Protein AF-W1YV64-F1 (afdb_monomer_lite)

Organism: NCBI:txid408170

Structure (mmCIF, N/CA/C/O backbone):
data_AF-W1YV64-F1
#
_entry.id   AF-W1YV64-F1
#
loop_
_atom_site.group_PDB
_atom_site.id
_atom_site.type_symbol
_atom_site.label_atom_id
_atom_site.label_alt_id
_atom_site.label_comp_id
_atom_site.label_asym_id
_atom_site.label_entity_id
_atom_site.label_seq_id
_atom_site.pdbx_PDB_ins_code
_atom_site.Cartn_x
_atom_site.Cartn_y
_atom_site.Cartn_z
_atom_site.occupancy
_atom_site.B_iso_or_equiv
_atom_site.auth_seq_id
_atom_site.auth_comp_id
_atom_site.auth_asym_id
_atom_site.auth_atom_id
_atom_site.pdbx_PDB_model_num
ATOM 1 N N . LYS A 1 1 ? -12.330 9.863 1.852 1.00 93.50 1 LYS A N 1
ATOM 2 C CA . LYS A 1 1 ? -11.645 11.180 1.926 1.00 93.50 1 LYS A CA 1
ATOM 3 C C . LYS A 1 1 ? -10.148 10.921 2.001 1.00 93.50 1 LYS A C 1
ATOM 5 O O . LYS A 1 1 ? -9.762 10.118 2.837 1.00 93.50 1 LYS A O 1
ATOM 10 N N . LEU A 1 2 ? -9.330 11.551 1.153 1.00 96.00 2 LEU A N 1
ATOM 11 C CA . LEU A 1 2 ? -7.874 11.507 1.315 1.00 96.00 2 LEU A CA 1
ATOM 12 C C . LEU A 1 2 ? -7.498 12.355 2.536 1.00 96.00 2 LEU A C 1
ATOM 14 O O . LEU A 1 2 ? -7.885 13.522 2.601 1.00 96.00 2 LEU A O 1
ATOM 18 N N . ILE A 1 3 ? -6.816 11.755 3.510 1.00 97.38 3 ILE A N 1
ATOM 19 C CA . ILE A 1 3 ? -6.431 12.439 4.755 1.00 97.38 3 ILE A CA 1
ATOM 20 C C . ILE A 1 3 ? -4.954 12.837 4.776 1.00 97.38 3 ILE A C 1
ATOM 22 O O . ILE A 1 3 ? -4.613 13.826 5.413 1.00 97.38 3 ILE A O 1
ATOM 26 N N . GLN A 1 4 ? -4.098 12.098 4.064 1.00 97.00 4 GLN A N 1
ATOM 27 C CA . GLN A 1 4 ? -2.668 12.367 3.958 1.00 97.00 4 GLN A CA 1
ATOM 28 C C . GLN A 1 4 ? -2.097 11.706 2.701 1.00 97.00 4 GLN A C 1
ATOM 30 O O . GLN A 1 4 ? -2.555 10.634 2.302 1.00 97.00 4 GLN A O 1
ATOM 35 N N . LEU A 1 5 ? -1.099 12.349 2.096 1.00 96.19 5 LEU A N 1
ATOM 36 C CA . LEU A 1 5 ? -0.285 11.798 1.018 1.00 96.19 5 LEU A CA 1
ATOM 37 C C . LEU A 1 5 ? 1.151 11.692 1.528 1.00 96.19 5 LEU A C 1
ATOM 39 O O . LEU A 1 5 ? 1.721 12.685 1.973 1.00 96.19 5 LEU A O 1
ATOM 43 N N . GLU A 1 6 ? 1.725 10.496 1.471 1.00 93.06 6 GLU A N 1
ATOM 44 C CA . GLU A 1 6 ? 3.075 10.227 1.959 1.00 93.06 6 GLU A CA 1
ATOM 45 C C . GLU A 1 6 ? 3.957 9.727 0.827 1.00 93.06 6 GLU A C 1
ATOM 47 O O . GLU A 1 6 ? 3.638 8.748 0.154 1.00 93.06 6 GLU A O 1
ATOM 52 N N . HIS A 1 7 ? 5.100 10.381 0.655 1.00 91.00 7 HIS 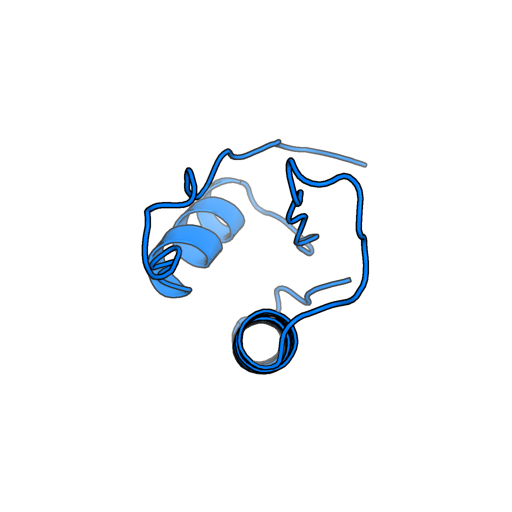A N 1
ATOM 53 C CA . HIS A 1 7 ? 6.126 9.915 -0.257 1.00 91.00 7 HIS A CA 1
ATOM 54 C C . HIS A 1 7 ? 7.004 8.879 0.459 1.00 91.00 7 HIS A C 1
ATOM 56 O O . HIS A 1 7 ? 7.726 9.205 1.404 1.00 91.00 7 HIS A O 1
ATOM 62 N N . ILE A 1 8 ? 6.903 7.613 0.046 1.00 88.31 8 ILE A N 1
ATOM 63 C CA . ILE A 1 8 ? 7.494 6.482 0.779 1.00 88.31 8 ILE A CA 1
ATOM 64 C C . ILE A 1 8 ? 8.912 6.157 0.311 1.00 88.31 8 ILE A C 1
ATOM 66 O O . ILE A 1 8 ? 9.781 5.872 1.133 1.00 88.31 8 ILE A O 1
ATOM 70 N N . SER A 1 9 ? 9.161 6.212 -0.993 1.00 85.38 9 SER A N 1
ATOM 71 C CA . SER A 1 9 ? 10.457 5.874 -1.575 1.00 85.38 9 SER A CA 1
ATOM 72 C C . SER A 1 9 ? 10.631 6.546 -2.925 1.00 85.38 9 SER A C 1
ATOM 74 O O . SER A 1 9 ? 9.691 6.570 -3.712 1.00 85.38 9 SER A O 1
ATOM 76 N N . ASN A 1 10 ? 11.852 6.989 -3.219 1.00 79.06 10 ASN A N 1
ATOM 77 C CA . ASN A 1 10 ? 12.289 7.254 -4.587 1.00 79.06 10 ASN A CA 1
ATOM 78 C C . ASN A 1 10 ? 13.028 6.012 -5.093 1.00 79.06 10 ASN A C 1
ATOM 80 O O . ASN A 1 10 ? 13.915 5.512 -4.399 1.00 79.06 10 ASN A O 1
ATOM 84 N N . GLY A 1 11 ? 12.645 5.496 -6.262 1.00 69.44 11 GLY A N 1
ATOM 85 C CA . GLY A 1 11 ? 13.292 4.329 -6.866 1.00 69.44 11 GLY A CA 1
ATOM 86 C C . GLY A 1 11 ? 14.799 4.534 -7.069 1.00 69.44 11 GLY A C 1
ATOM 87 O O . GLY A 1 11 ? 15.246 5.635 -7.385 1.00 69.44 11 GLY A O 1
ATOM 88 N N . GLY A 1 12 ? 15.577 3.467 -6.869 1.00 62.12 12 GLY A N 1
ATOM 89 C CA . GLY A 1 12 ? 17.007 3.400 -7.187 1.00 62.12 12 GLY A CA 1
ATOM 90 C C . GLY A 1 12 ? 17.286 2.448 -8.354 1.00 62.12 12 GLY A C 1
ATOM 91 O O . GLY A 1 12 ? 16.366 1.859 -8.911 1.00 62.12 12 GLY A O 1
ATOM 92 N N . LEU A 1 13 ? 18.563 2.249 -8.697 1.00 48.81 13 LEU A N 1
ATOM 93 C CA . LEU A 1 13 ? 18.993 1.458 -9.865 1.00 48.81 13 LEU A CA 1
ATOM 94 C C . LEU A 1 13 ? 18.540 -0.022 -9.865 1.00 48.81 13 LEU A C 1
ATOM 96 O O . LEU A 1 13 ? 18.627 -0.665 -10.904 1.00 48.81 13 LEU A O 1
ATOM 100 N N . VAL A 1 14 ? 18.129 -0.577 -8.714 1.00 49.47 14 VAL A N 1
ATOM 101 C CA . VAL A 1 14 ? 17.929 -2.033 -8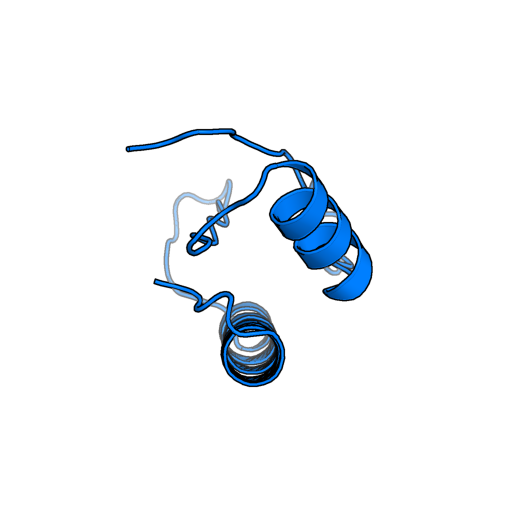.535 1.00 49.47 14 VAL A CA 1
ATOM 102 C C . VAL A 1 14 ? 16.603 -2.398 -7.846 1.00 49.47 14 VAL A C 1
ATOM 104 O O . VAL A 1 14 ? 16.039 -3.440 -8.152 1.00 49.47 14 VAL A O 1
ATOM 107 N N . SER A 1 15 ? 16.077 -1.573 -6.935 1.00 55.94 15 SER A N 1
ATOM 108 C CA . SER A 1 15 ? 14.699 -1.650 -6.405 1.00 55.94 15 SER A CA 1
ATOM 109 C C . SER A 1 15 ? 14.446 -0.496 -5.426 1.00 55.94 15 SER A C 1
ATOM 111 O O . SER A 1 15 ? 15.389 0.132 -4.937 1.00 55.94 15 SER A O 1
ATOM 113 N N . SER A 1 16 ? 13.180 -0.206 -5.120 1.00 61.66 16 SER A N 1
ATOM 114 C CA . SER A 1 16 ? 12.804 0.619 -3.968 1.00 61.66 16 SER A CA 1
ATOM 115 C C . SER A 1 16 ? 12.574 -0.272 -2.746 1.00 61.66 16 SER A C 1
ATOM 117 O O . SER A 1 16 ? 11.593 -1.013 -2.690 1.00 61.66 16 SER A O 1
ATOM 119 N N . LEU A 1 17 ? 13.456 -0.188 -1.749 1.00 71.38 17 LEU A N 1
ATOM 120 C CA . LEU A 1 17 ? 13.236 -0.807 -0.442 1.00 71.38 17 LEU A CA 1
ATOM 121 C C . LEU A 1 17 ? 12.130 -0.046 0.294 1.00 71.38 17 LEU A C 1
ATOM 123 O O . LEU A 1 17 ? 12.326 1.088 0.731 1.00 71.38 17 LEU A O 1
ATOM 127 N N . VAL A 1 18 ? 10.966 -0.678 0.426 1.00 83.94 18 VAL A N 1
ATOM 128 C CA . VAL A 1 18 ? 9.830 -0.136 1.172 1.00 83.94 18 VAL A CA 1
ATOM 129 C C . VAL A 1 18 ? 9.517 -1.053 2.346 1.00 83.94 18 VAL A C 1
ATOM 131 O O . VAL A 1 18 ? 9.032 -2.169 2.176 1.00 83.94 18 VAL A O 1
ATOM 134 N N . GLU A 1 19 ? 9.762 -0.566 3.560 1.00 86.56 19 GLU A N 1
ATOM 135 C CA . GLU A 1 19 ? 9.426 -1.305 4.774 1.00 86.56 19 GLU A CA 1
ATOM 136 C C . GLU A 1 19 ? 7.954 -1.093 5.160 1.00 86.56 19 GLU A C 1
ATOM 138 O O . GLU A 1 19 ? 7.552 0.018 5.527 1.00 86.56 19 GLU A O 1
ATOM 143 N N . GLN A 1 20 ? 7.151 -2.165 5.174 1.00 90.69 20 GLN A N 1
ATOM 144 C CA . GLN A 1 20 ? 5.722 -2.093 5.512 1.00 90.69 20 GLN A CA 1
ATOM 145 C C . GLN A 1 20 ? 5.501 -1.466 6.894 1.00 90.69 20 GLN A C 1
ATOM 147 O O . GLN A 1 20 ? 4.613 -0.631 7.061 1.00 90.69 20 GLN A O 1
ATOM 152 N N . ARG A 1 21 ? 6.350 -1.800 7.881 1.00 92.38 21 ARG A N 1
ATOM 153 C CA . ARG A 1 21 ? 6.255 -1.251 9.246 1.00 92.38 21 ARG A CA 1
ATOM 154 C C . ARG A 1 21 ? 6.304 0.278 9.276 1.00 92.38 21 ARG A C 1
ATOM 156 O O . ARG A 1 21 ? 5.613 0.887 10.085 1.00 92.38 21 ARG A O 1
ATOM 163 N N . ALA A 1 22 ? 7.094 0.905 8.403 1.00 91.69 22 ALA A N 1
ATOM 164 C CA . ALA A 1 22 ? 7.225 2.358 8.361 1.00 91.69 22 ALA A CA 1
ATOM 165 C C . ALA A 1 22 ? 5.969 3.005 7.764 1.00 91.69 22 ALA A C 1
ATOM 167 O O . ALA A 1 22 ? 5.496 4.021 8.274 1.00 91.69 22 ALA A O 1
ATOM 168 N N . VAL A 1 23 ? 5.396 2.380 6.731 1.00 95.38 23 VAL A N 1
ATOM 169 C CA . VAL A 1 23 ? 4.139 2.815 6.108 1.00 95.38 23 VAL A CA 1
ATOM 170 C C . VAL A 1 23 ? 2.975 2.680 7.089 1.00 95.38 23 VAL A C 1
ATOM 172 O O . VAL A 1 23 ? 2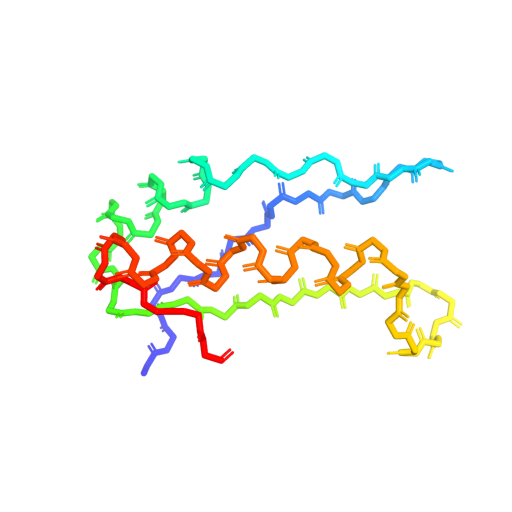.269 3.655 7.339 1.00 95.38 23 VAL A O 1
ATOM 175 N N . PHE A 1 24 ? 2.808 1.513 7.717 1.00 96.56 24 PHE A N 1
ATOM 176 C CA . PHE A 1 24 ? 1.719 1.293 8.671 1.00 96.56 24 PHE A CA 1
ATOM 177 C C . PHE A 1 24 ? 1.873 2.126 9.945 1.00 96.56 24 PHE A C 1
ATOM 179 O O . PHE A 1 24 ? 0.873 2.615 10.458 1.00 96.56 24 PHE A O 1
ATOM 186 N N . LYS A 1 25 ? 3.101 2.393 10.417 1.00 96.12 25 LYS A N 1
ATOM 187 C CA . LYS A 1 25 ? 3.332 3.337 11.524 1.00 96.12 25 LYS A CA 1
ATOM 188 C C . LYS A 1 25 ? 2.745 4.718 11.220 1.00 96.12 25 LYS A C 1
ATOM 190 O O . LYS A 1 25 ? 2.118 5.314 12.092 1.00 96.12 25 LYS A O 1
ATOM 195 N N . LYS A 1 26 ? 2.931 5.218 9.994 1.00 95.88 26 LYS A N 1
ATOM 196 C CA . LYS A 1 26 ? 2.351 6.494 9.551 1.00 95.88 26 LYS A CA 1
ATOM 197 C C . LYS A 1 26 ? 0.832 6.396 9.428 1.00 95.88 26 LYS A C 1
ATOM 199 O O . LYS A 1 26 ? 0.140 7.234 9.987 1.00 95.88 26 LYS A O 1
ATOM 204 N N . ALA A 1 27 ? 0.314 5.345 8.789 1.00 97.44 27 ALA A N 1
ATOM 205 C CA . ALA A 1 27 ? -1.130 5.130 8.656 1.00 97.44 27 ALA A CA 1
ATOM 206 C C . ALA A 1 27 ? -1.847 5.135 10.020 1.00 97.44 27 ALA A C 1
ATOM 208 O O . ALA A 1 27 ? -2.864 5.808 10.180 1.00 97.44 27 ALA A O 1
ATOM 209 N N . ILE A 1 28 ? -1.266 4.462 11.019 1.00 97.50 28 ILE A N 1
ATOM 210 C CA . ILE A 1 28 ? -1.758 4.450 12.403 1.00 97.50 28 ILE A CA 1
ATOM 211 C C . ILE A 1 28 ? -1.708 5.854 13.012 1.00 97.50 28 ILE A C 1
ATOM 213 O O . ILE A 1 28 ? -2.706 6.313 13.556 1.00 97.50 28 ILE A O 1
ATOM 217 N N . ALA A 1 29 ? -0.581 6.564 12.890 1.00 97.38 29 ALA A N 1
ATOM 218 C CA . ALA A 1 29 ? -0.442 7.920 13.427 1.00 97.38 29 ALA A CA 1
ATOM 219 C C . ALA A 1 29 ? -1.458 8.912 12.826 1.00 97.38 29 ALA A C 1
ATOM 221 O O . ALA A 1 29 ? -1.891 9.841 13.504 1.00 97.38 29 ALA A O 1
ATOM 222 N N . CYS A 1 30 ? -1.871 8.696 11.575 1.00 97.06 30 CYS A N 1
ATOM 223 C CA . CYS A 1 30 ? -2.877 9.499 10.881 1.00 97.06 30 CYS A CA 1
ATOM 224 C C . CYS A 1 30 ? -4.325 9.068 11.170 1.00 97.06 30 CYS A C 1
ATOM 226 O O . CYS A 1 30 ? -5.246 9.682 10.633 1.00 97.06 30 CYS A O 1
ATOM 228 N N . ASN A 1 31 ? -4.546 8.016 11.969 1.00 97.25 31 ASN A N 1
ATOM 229 C CA . ASN A 1 31 ? -5.849 7.363 12.143 1.00 97.25 31 ASN A CA 1
ATOM 230 C C . ASN A 1 31 ? -6.490 6.960 10.799 1.00 97.25 31 ASN A C 1
ATOM 232 O O . ASN A 1 31 ? -7.685 7.161 10.570 1.00 97.25 31 ASN A O 1
ATOM 236 N N . ALA A 1 32 ? -5.682 6.438 9.872 1.00 98.06 32 ALA A N 1
ATOM 237 C CA . ALA A 1 32 ? -6.157 6.023 8.560 1.00 98.06 32 ALA A CA 1
ATOM 238 C C . ALA A 1 32 ? -7.045 4.774 8.661 1.00 98.06 32 ALA A C 1
ATOM 240 O O . ALA A 1 32 ? -6.643 3.762 9.226 1.00 98.06 32 ALA A O 1
ATOM 241 N N . ALA A 1 33 ? -8.231 4.831 8.050 1.00 98.00 33 ALA A N 1
ATOM 242 C CA . ALA A 1 33 ? -9.130 3.679 7.951 1.00 98.00 33 ALA A CA 1
ATOM 243 C C . ALA A 1 33 ? -8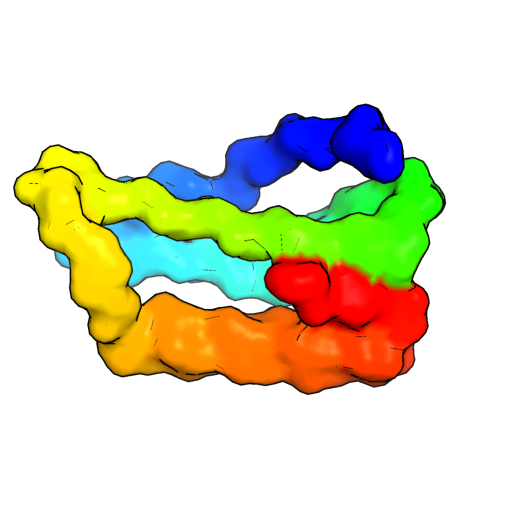.692 2.661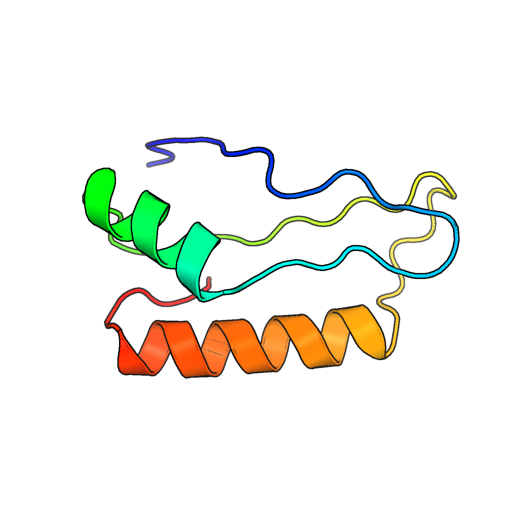 6.881 1.00 98.00 33 ALA A C 1
ATOM 245 O O . ALA A 1 33 ? -9.117 1.514 6.917 1.00 98.00 33 ALA A O 1
ATOM 246 N N . ALA A 1 34 ? -7.886 3.091 5.909 1.00 98.31 34 ALA A N 1
ATOM 247 C CA . ALA A 1 34 ? -7.340 2.284 4.822 1.00 98.31 34 ALA A CA 1
ATOM 248 C C . ALA A 1 34 ? -6.169 3.035 4.165 1.00 98.31 34 ALA A C 1
ATOM 250 O O . ALA A 1 34 ? -6.008 4.241 4.386 1.00 98.31 34 ALA A O 1
ATOM 251 N N . ILE A 1 35 ? -5.385 2.350 3.332 1.00 97.88 35 ILE A N 1
ATOM 252 C CA . ILE A 1 35 ? -4.312 2.954 2.528 1.00 97.88 35 ILE A CA 1
ATOM 253 C C . ILE A 1 35 ? -4.464 2.619 1.041 1.00 97.88 35 ILE A C 1
ATOM 255 O O . ILE A 1 35 ? -5.055 1.607 0.679 1.00 97.88 35 ILE A O 1
ATOM 259 N N . ILE A 1 36 ? -3.900 3.469 0.183 1.00 97.75 36 ILE A N 1
ATOM 260 C CA . ILE A 1 36 ? -3.743 3.227 -1.257 1.00 97.75 36 ILE A CA 1
ATOM 261 C C . ILE A 1 36 ? -2.246 3.268 -1.553 1.00 97.75 36 ILE A C 1
ATOM 263 O O . ILE A 1 36 ? -1.552 4.173 -1.084 1.00 97.75 36 ILE A O 1
ATOM 267 N N . LEU A 1 37 ? -1.752 2.298 -2.321 1.00 94.75 37 LEU A N 1
ATOM 268 C CA . LEU A 1 37 ? -0.369 2.273 -2.792 1.00 94.75 37 LEU A CA 1
ATOM 269 C C . LEU A 1 37 ? -0.310 2.772 -4.232 1.00 94.75 37 LEU A C 1
ATOM 271 O O . LEU A 1 37 ? -1.101 2.357 -5.074 1.00 94.75 37 LEU A O 1
ATOM 275 N N . ILE A 1 38 ? 0.640 3.662 -4.508 1.00 93.31 38 ILE A N 1
ATOM 276 C CA . ILE A 1 38 ? 0.873 4.215 -5.841 1.00 93.31 38 ILE A CA 1
ATOM 277 C C . ILE A 1 38 ? 2.359 4.072 -6.136 1.00 93.31 38 ILE A C 1
ATOM 279 O O . ILE A 1 38 ? 3.197 4.477 -5.331 1.00 93.31 38 ILE A O 1
ATOM 283 N N . HIS A 1 39 ? 2.670 3.507 -7.296 1.00 89.12 39 HIS A N 1
ATOM 284 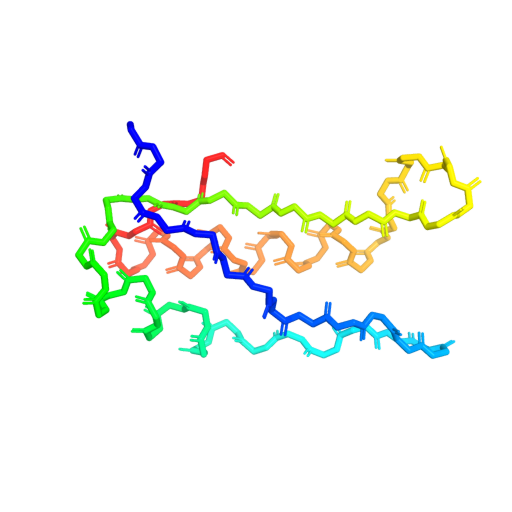C CA . HIS A 1 39 ? 4.021 3.421 -7.825 1.00 89.12 39 HIS A CA 1
ATOM 285 C C . HIS A 1 39 ? 4.021 3.968 -9.253 1.00 89.12 39 HIS A C 1
ATOM 287 O O . HIS A 1 39 ? 3.132 3.652 -10.044 1.00 89.12 39 HIS A O 1
ATOM 293 N N . ASN A 1 40 ? 4.998 4.810 -9.576 1.00 88.19 40 ASN A N 1
ATOM 294 C CA . ASN A 1 40 ? 5.132 5.431 -10.886 1.00 88.19 40 ASN A CA 1
ATOM 295 C C . ASN A 1 40 ? 6.396 4.931 -11.594 1.00 88.19 40 ASN A C 1
ATOM 297 O O . ASN A 1 40 ? 7.492 5.006 -11.046 1.00 88.19 40 ASN A O 1
ATOM 301 N N . HIS A 1 41 ? 6.242 4.503 -12.847 1.00 87.00 41 HIS A N 1
ATOM 302 C CA . HIS A 1 41 ? 7.349 4.139 -13.731 1.00 87.00 41 HIS A CA 1
ATOM 303 C C . HIS A 1 41 ? 7.708 5.340 -14.621 1.00 87.00 41 HIS A C 1
ATOM 305 O O . HIS A 1 41 ? 6.887 5.735 -15.453 1.00 87.00 41 HIS A O 1
ATOM 311 N N . PRO A 1 42 ? 8.911 5.941 -14.500 1.00 86.88 42 PRO A N 1
ATOM 312 C CA . PRO A 1 42 ? 9.320 7.073 -15.341 1.00 86.88 42 PRO A CA 1
ATOM 313 C C . PRO A 1 42 ? 9.379 6.749 -16.840 1.00 86.88 42 PRO A C 1
ATOM 315 O O . PRO A 1 42 ? 9.338 7.656 -17.665 1.00 86.88 42 PRO A O 1
ATOM 318 N N . SER A 1 43 ? 9.465 5.463 -17.193 1.00 88.06 43 SER A N 1
ATOM 319 C CA . SER A 1 43 ? 9.410 4.970 -18.573 1.00 88.06 43 SER A CA 1
ATOM 320 C C . SER A 1 43 ? 8.051 5.194 -19.249 1.00 88.06 43 SER A C 1
ATOM 322 O O . SER A 1 43 ? 7.970 5.106 -20.471 1.00 88.06 43 SER A O 1
ATOM 324 N N . GLY A 1 44 ? 6.989 5.450 -18.475 1.00 89.56 44 GLY A N 1
ATOM 325 C CA . GLY A 1 44 ? 5.611 5.548 -18.963 1.00 89.56 44 GLY A CA 1
ATOM 326 C C . GLY A 1 44 ? 4.909 4.199 -19.157 1.00 89.56 44 GLY A C 1
ATOM 327 O O . GLY A 1 44 ? 3.716 4.178 -19.453 1.00 89.56 44 GLY A O 1
ATOM 328 N N . ASP A 1 45 ? 5.610 3.080 -18.967 1.00 90.50 45 ASP A N 1
ATOM 329 C CA . ASP A 1 45 ? 5.023 1.741 -18.999 1.00 90.50 45 ASP A CA 1
ATOM 330 C C . ASP A 1 45 ? 4.417 1.396 -17.635 1.00 90.50 45 ASP A C 1
ATOM 332 O O . ASP A 1 45 ? 5.118 1.357 -16.629 1.00 90.50 45 ASP A O 1
ATOM 336 N N . SER A 1 46 ? 3.108 1.156 -17.593 1.00 89.94 46 SER A N 1
ATOM 337 C CA . SER A 1 46 ? 2.376 0.845 -16.362 1.00 89.94 46 SER A CA 1
ATOM 338 C C . SER A 1 46 ? 2.267 -0.651 -16.067 1.00 89.94 46 SER A C 1
ATOM 340 O O . SER A 1 46 ? 1.581 -1.034 -15.115 1.00 89.94 46 SER A O 1
ATOM 342 N N . ARG A 1 47 ? 2.908 -1.516 -16.865 1.00 93.38 47 ARG A N 1
ATOM 343 C CA . ARG A 1 47 ? 2.935 -2.956 -16.592 1.00 93.38 47 ARG A CA 1
ATOM 344 C C . ARG A 1 47 ? 3.642 -3.214 -15.255 1.00 93.38 47 ARG A C 1
ATOM 346 O O . ARG A 1 47 ? 4.796 -2.816 -15.103 1.00 93.38 47 ARG A O 1
ATOM 353 N N . PRO A 1 48 ? 2.984 -3.883 -14.291 1.00 91.88 48 PRO A N 1
ATOM 354 C CA . PRO A 1 48 ? 3.605 -4.160 -13.007 1.00 91.88 48 PRO A CA 1
ATOM 355 C C . PRO A 1 48 ? 4.729 -5.182 -13.180 1.00 91.88 48 PRO A C 1
ATOM 357 O O . PRO A 1 48 ? 4.577 -6.177 -13.892 1.00 91.88 48 PRO A O 1
ATOM 360 N N . SER A 1 49 ? 5.845 -4.952 -12.498 1.00 90.44 49 SER A N 1
ATOM 361 C CA . SER A 1 49 ? 6.908 -5.946 -12.364 1.00 90.44 49 SER A CA 1
ATOM 362 C C . SER A 1 49 ? 6.512 -7.055 -11.379 1.00 90.44 49 SER A C 1
ATOM 364 O O . SER A 1 49 ? 5.607 -6.893 -10.555 1.00 90.44 49 SER A O 1
ATOM 366 N N . ASP A 1 50 ? 7.234 -8.177 -11.399 1.00 91.62 50 ASP A N 1
ATOM 367 C CA . ASP A 1 50 ? 7.057 -9.237 -10.394 1.00 91.62 50 ASP A CA 1
ATOM 368 C C . ASP A 1 50 ? 7.295 -8.723 -8.963 1.00 91.62 50 ASP A C 1
ATOM 370 O O . ASP A 1 50 ? 6.654 -9.178 -8.011 1.00 91.62 50 ASP A O 1
ATOM 374 N N . GLU A 1 51 ? 8.186 -7.739 -8.809 1.00 88.06 51 GLU A N 1
ATOM 375 C CA . GLU A 1 51 ? 8.451 -7.065 -7.539 1.00 88.06 51 GLU A CA 1
ATOM 376 C C . GLU A 1 51 ? 7.244 -6.234 -7.083 1.00 88.06 51 GLU A C 1
ATOM 378 O O . GLU A 1 51 ? 6.831 -6.362 -5.929 1.00 88.06 51 GLU A O 1
ATOM 383 N N . ASP A 1 52 ? 6.621 -5.464 -7.984 1.00 90.19 52 ASP A N 1
ATOM 384 C CA . ASP A 1 52 ? 5.410 -4.683 -7.687 1.00 90.19 52 ASP A CA 1
ATOM 385 C C . ASP A 1 52 ? 4.272 -5.595 -7.206 1.00 90.19 52 ASP A C 1
ATOM 387 O O . ASP A 1 52 ? 3.599 -5.310 -6.208 1.00 90.19 52 ASP A O 1
ATOM 391 N N . ILE A 1 53 ? 4.091 -6.739 -7.876 1.00 93.69 53 ILE A N 1
ATOM 392 C CA . ILE A 1 53 ? 3.083 -7.743 -7.515 1.00 93.69 53 ILE A CA 1
ATOM 393 C C . ILE A 1 53 ? 3.403 -8.352 -6.145 1.00 93.69 53 ILE A C 1
ATOM 395 O O . ILE A 1 53 ? 2.505 -8.496 -5.306 1.00 93.69 53 ILE A O 1
ATOM 399 N N . ARG A 1 54 ? 4.668 -8.715 -5.890 1.00 92.88 54 ARG A N 1
ATOM 400 C CA . ARG A 1 54 ? 5.088 -9.303 -4.609 1.00 92.88 54 ARG A CA 1
ATOM 401 C C . ARG A 1 54 ? 4.895 -8.323 -3.454 1.00 92.88 54 ARG A C 1
ATOM 403 O O . ARG A 1 54 ? 4.312 -8.700 -2.437 1.00 92.88 54 ARG A O 1
ATOM 410 N N . LEU A 1 55 ? 5.351 -7.080 -3.606 1.00 91.50 55 LEU A N 1
ATOM 411 C CA . LEU A 1 55 ? 5.214 -6.039 -2.587 1.00 91.50 55 LEU A CA 1
ATOM 412 C C . LEU A 1 55 ? 3.748 -5.750 -2.291 1.00 91.50 55 LEU A C 1
ATOM 414 O O . LEU A 1 55 ? 3.357 -5.756 -1.123 1.00 91.50 55 LEU A O 1
ATOM 418 N N . THR A 1 56 ? 2.924 -5.588 -3.327 1.00 94.56 56 THR A N 1
ATOM 419 C CA . THR A 1 56 ? 1.483 -5.360 -3.165 1.00 94.56 56 THR A CA 1
ATOM 420 C C . THR A 1 56 ? 0.832 -6.471 -2.342 1.00 94.56 56 THR A C 1
ATOM 422 O O . THR A 1 56 ? 0.115 -6.184 -1.386 1.00 94.56 56 THR A O 1
ATOM 425 N N . LYS A 1 57 ? 1.139 -7.745 -2.627 1.00 96.06 57 LYS A N 1
ATOM 426 C CA . LYS A 1 57 ? 0.617 -8.882 -1.847 1.00 96.06 57 LYS A CA 1
ATOM 427 C C . LYS A 1 57 ? 1.024 -8.823 -0.373 1.00 96.06 57 LYS A C 1
ATOM 429 O O . LYS A 1 57 ? 0.177 -9.021 0.494 1.00 96.06 57 LYS A O 1
ATOM 434 N N . LEU A 1 58 ? 2.289 -8.509 -0.080 1.00 95.06 58 LEU A N 1
ATOM 435 C CA . LEU A 1 58 ? 2.768 -8.368 1.301 1.00 95.06 58 LEU A CA 1
ATOM 436 C C . LEU A 1 58 ? 2.032 -7.249 2.046 1.00 95.06 58 LEU A C 1
ATOM 438 O O . LEU A 1 58 ? 1.652 -7.420 3.204 1.00 95.06 58 LEU A O 1
ATOM 442 N N . PHE A 1 59 ? 1.804 -6.118 1.380 1.00 96.56 59 PHE A N 1
ATOM 443 C CA . PHE A 1 59 ? 1.055 -5.003 1.946 1.00 96.56 59 PHE A CA 1
ATOM 444 C C . PHE A 1 59 ? -0.413 -5.340 2.197 1.00 96.56 59 PHE A C 1
ATOM 446 O O . PHE A 1 59 ? -0.924 -4.996 3.259 1.00 96.56 59 PHE A O 1
ATOM 453 N N . VAL A 1 60 ? -1.075 -6.037 1.271 1.00 97.94 60 VAL A N 1
ATOM 454 C CA . VAL A 1 60 ? -2.465 -6.487 1.445 1.00 97.94 60 VAL A CA 1
ATOM 455 C C . VAL A 1 60 ? -2.580 -7.405 2.662 1.00 97.94 60 VAL A C 1
ATOM 457 O O . VAL A 1 60 ? -3.428 -7.169 3.522 1.00 97.94 60 VAL A O 1
ATOM 460 N N . SER A 1 61 ? -1.696 -8.401 2.790 1.00 97.12 61 SER A N 1
ATOM 461 C CA . SER A 1 61 ? -1.691 -9.307 3.946 1.00 97.12 61 SER A CA 1
ATOM 462 C C . SER A 1 61 ? -1.426 -8.571 5.262 1.00 97.12 61 SER A C 1
ATOM 464 O O . SER A 1 61 ? -2.126 -8.798 6.248 1.00 97.12 61 SER A O 1
ATOM 466 N N . ALA A 1 62 ? -0.455 -7.653 5.284 1.00 96.50 62 ALA A N 1
ATOM 467 C CA . ALA A 1 62 ? -0.170 -6.843 6.466 1.00 96.50 62 ALA A CA 1
ATOM 468 C C . ALA A 1 62 ? -1.349 -5.924 6.828 1.00 96.50 62 ALA A C 1
ATOM 470 O O . ALA A 1 62 ? -1.723 -5.838 7.993 1.00 96.50 62 ALA A O 1
ATOM 471 N N . GLY A 1 63 ? -1.974 -5.283 5.841 1.00 97.56 63 GLY A N 1
ATOM 472 C CA . GLY A 1 63 ? -3.117 -4.399 6.052 1.00 97.56 63 GLY A CA 1
ATOM 473 C C . GLY A 1 63 ? -4.330 -5.127 6.621 1.00 97.56 63 GLY A C 1
ATOM 474 O O . GLY A 1 63 ? -4.962 -4.632 7.554 1.00 97.56 63 GLY A O 1
ATOM 475 N N . GLN A 1 64 ? -4.605 -6.341 6.134 1.00 97.31 64 GLN A N 1
ATOM 476 C CA . GLN A 1 64 ? -5.635 -7.212 6.706 1.00 97.31 64 GLN A CA 1
ATOM 477 C C . GLN A 1 64 ? -5.343 -7.551 8.171 1.00 97.31 64 GLN A C 1
ATOM 479 O O . GLN A 1 64 ? -6.229 -7.417 9.011 1.00 97.31 64 GLN A O 1
ATOM 484 N N . PHE A 1 65 ? -4.104 -7.937 8.490 1.00 96.19 65 PHE A N 1
ATOM 485 C CA . PHE A 1 65 ? -3.707 -8.260 9.862 1.00 96.19 65 PHE A CA 1
ATOM 486 C C . PHE A 1 65 ? -3.811 -7.053 10.809 1.00 96.19 65 PHE A C 1
ATOM 488 O O . PHE A 1 65 ? -4.241 -7.192 11.950 1.00 96.19 65 PHE A O 1
ATOM 495 N N . MET A 1 66 ? -3.450 -5.862 10.331 1.00 95.81 66 MET A N 1
ATOM 496 C CA . MET A 1 66 ? -3.449 -4.629 11.124 1.00 95.81 66 MET A CA 1
ATOM 497 C C . MET A 1 66 ? -4.828 -3.956 11.228 1.00 95.81 66 MET A C 1
ATOM 499 O O . MET A 1 66 ? -4.961 -2.974 11.954 1.00 95.81 66 MET A O 1
ATOM 503 N N . GLY A 1 67 ? -5.842 -4.428 10.492 1.00 97.31 67 GLY A N 1
ATOM 504 C CA . GLY A 1 67 ? -7.146 -3.758 10.399 1.00 97.31 67 GLY A CA 1
ATOM 505 C C . GLY A 1 67 ? -7.122 -2.447 9.600 1.00 97.31 67 GLY A C 1
ATOM 506 O O . GLY A 1 67 ? -8.016 -1.621 9.757 1.00 97.31 67 GLY A O 1
ATOM 507 N N . ILE A 1 68 ? -6.110 -2.249 8.748 1.00 98.19 68 ILE A N 1
ATOM 508 C CA . ILE A 1 68 ? -5.952 -1.092 7.854 1.00 98.19 68 ILE A CA 1
ATOM 509 C C . ILE A 1 68 ? -5.796 -1.640 6.427 1.00 98.19 68 ILE A C 1
ATOM 511 O O . ILE A 1 68 ? -4.668 -1.850 5.972 1.00 98.19 68 ILE A O 1
ATOM 515 N N . PRO A 1 69 ? -6.897 -1.948 5.720 1.00 97.94 69 PRO A N 1
ATOM 516 C CA . PRO A 1 69 ? -6.833 -2.583 4.410 1.00 97.94 69 PRO A CA 1
ATOM 517 C C . PRO A 1 69 ? -6.132 -1.701 3.371 1.00 97.94 69 PRO A C 1
ATOM 519 O O . PRO A 1 69 ? -6.189 -0.469 3.419 1.00 97.94 69 PRO A O 1
ATOM 522 N N . VAL A 1 70 ? -5.498 -2.363 2.406 1.00 97.94 70 VAL A N 1
ATOM 523 C CA . VAL A 1 70 ? -5.055 -1.745 1.153 1.00 97.94 70 VAL A CA 1
ATOM 524 C C . VAL A 1 70 ? -6.229 -1.800 0.174 1.00 97.94 70 VAL A C 1
ATOM 526 O O . VAL A 1 70 ? -6.811 -2.876 0.017 1.00 97.94 70 VAL A O 1
ATOM 529 N N . LEU A 1 71 ? -6.595 -0.658 -0.415 1.00 96.75 71 LEU A N 1
ATOM 530 C CA . LEU A 1 71 ? -7.703 -0.527 -1.376 1.00 96.75 71 LEU A CA 1
ATOM 531 C C . LEU A 1 71 ? -7.280 -0.805 -2.821 1.00 96.75 71 LEU A C 1
ATOM 533 O O . LEU A 1 71 ? -6.096 -0.558 -3.145 1.00 96.75 71 LEU A O 1
#

InterPro domains:
  IPR001405 Uncharacterised protein family UPF0758 [PTHR30471] (1-71)
  IPR020891 Uncharacterised protein family UPF0758, conserved site [PS01302] (39-44)
  IPR025657 RadC-like JAB domain [PF04002] (1-71)
  IPR037518 MPN domain [PS50249] (1-71)

pLDDT: mean 90.3, std 11.16, range [48.81, 98.31]

Secondary structure (DSSP, 8-state):
------------SS-----HHHHHHHHHHTT-S-B------TTS--PPPHHHHHHHHHHHHHHHHHT--B-

Radius of gyration: 12.56 Å; chains: 1; bounding box: 31×22×32 Å

Sequence (71 aa):
KLIQLEHISNGGLVSSLVEQRAVFKKAIACNAAAIILIHNHPSGDSRPSDEDIRLTKLFVSAGQFMGIPVL

Foldseek 3Di:
DDQDDDDQFDADPPGTDGDLVVVVVVCVVSVHQADEDDDDDPVPDPDDDPVNVVVLVVNQVVCVVVNHHYD